Protein AF-A0A6A4KZV4-F1 (afdb_monomer_lite)

Foldseek 3Di:
DDPVLVVQLVVCVVVVHHSCPSVVVDPPDDPDPDDPVVCVVDPPVVVVVVVVVVVVCVVVPPPPFDPDKDFDDPVPDDPVRHGFFAIDTPVRLVVQDVVVDPPPDDSRVVGTD

Sequence (113 aa):
MSLGNTLFELLAEGLGLNPNHLKEIGCTEEGLGLNPNHLKEMGALKVLLYWAIATQNAHSQRRMASSRVYGPIKELLSEENPPKYRETTTAEYTSYLMAKGLDGTPALLNFRL

Secondary structure (DSSP, 8-state):
--HHHHHHHHHHHHTTS-TTHHHHT---S------TTGGGTS-HHHHHHHHHHHHHHHHHS-------EE---GGG--SSS---B--EEHHHHHHHHHHH-SSSS-GGGGGB-

pLDDT: mean 70.71, std 18.17, range [39.38, 96.94]

Radius of gyration: 20.56 Å; chains: 1; bounding box: 54×30×44 Å

Structure (mmCIF, N/CA/C/O backbone):
data_AF-A0A6A4KZV4-F1
#
_entry.id   AF-A0A6A4KZV4-F1
#
loop_
_atom_site.group_PDB
_atom_site.id
_atom_site.type_symbol
_atom_site.label_atom_id
_atom_site.label_alt_id
_atom_site.label_comp_id
_atom_site.label_asym_id
_atom_site.label_entity_id
_atom_site.label_seq_id
_atom_site.pdbx_PDB_ins_code
_atom_site.Cartn_x
_atom_site.Cartn_y
_atom_site.Cartn_z
_atom_site.occupancy
_atom_site.B_iso_or_equiv
_atom_site.auth_seq_id
_atom_site.auth_comp_id
_atom_site.auth_asym_id
_atom_site.auth_atom_id
_atom_site.pdbx_PDB_model_num
ATOM 1 N N . MET A 1 1 ? 17.402 -15.778 -18.948 1.00 47.78 1 MET A N 1
ATOM 2 C CA . MET A 1 1 ? 17.866 -14.373 -18.987 1.00 47.78 1 MET A CA 1
ATOM 3 C C . MET A 1 1 ? 16.914 -13.559 -18.126 1.00 47.78 1 MET A C 1
ATOM 5 O O . MET A 1 1 ? 15.713 -13.724 -18.297 1.00 47.78 1 MET A O 1
ATOM 9 N N . SER A 1 2 ? 17.403 -12.798 -17.140 1.00 59.25 2 SER A N 1
ATOM 10 C CA . SER A 1 2 ? 16.524 -11.957 -16.315 1.00 59.25 2 SER A CA 1
ATOM 11 C C . SER A 1 2 ? 16.173 -10.685 -17.088 1.00 59.25 2 SER A C 1
ATOM 13 O O . SER A 1 2 ? 17.027 -10.126 -17.774 1.00 59.25 2 SER A O 1
ATOM 15 N N . LEU A 1 3 ? 14.929 -10.218 -16.966 1.00 57.06 3 LEU A N 1
ATOM 16 C CA . LEU A 1 3 ? 14.470 -8.979 -17.603 1.00 57.06 3 LEU A CA 1
ATOM 17 C C . LEU A 1 3 ? 15.362 -7.778 -17.234 1.00 57.06 3 LEU A C 1
ATOM 19 O O . LEU A 1 3 ? 15.623 -6.917 -18.067 1.00 57.06 3 LEU A O 1
ATOM 23 N N . GLY A 1 4 ? 15.884 -7.761 -16.001 1.00 60.09 4 GLY A N 1
ATOM 24 C CA . GLY A 1 4 ? 16.808 -6.730 -15.531 1.00 60.09 4 GLY A CA 1
ATOM 25 C C . GLY A 1 4 ? 18.108 -6.676 -16.335 1.00 60.09 4 GLY A C 1
ATOM 26 O O . GLY A 1 4 ? 18.559 -5.588 -16.674 1.00 60.09 4 GLY A O 1
ATOM 27 N N . ASN A 1 5 ? 18.672 -7.825 -16.719 1.00 59.06 5 ASN A N 1
ATOM 28 C CA . ASN A 1 5 ? 19.913 -7.859 -17.498 1.00 59.06 5 ASN A CA 1
ATOM 29 C C . ASN A 1 5 ? 19.723 -7.260 -18.894 1.00 59.06 5 ASN A C 1
ATOM 31 O O . ASN A 1 5 ? 20.588 -6.520 -19.350 1.00 59.06 5 ASN A O 1
ATOM 35 N N . THR A 1 6 ? 18.588 -7.539 -19.534 1.00 69.12 6 THR A N 1
ATOM 36 C CA . THR A 1 6 ? 18.249 -6.985 -20.852 1.00 69.12 6 THR A CA 1
ATOM 37 C C . THR A 1 6 ? 17.951 -5.488 -20.775 1.00 69.12 6 THR A C 1
ATOM 39 O O . THR A 1 6 ? 18.318 -4.735 -21.670 1.00 69.12 6 THR A O 1
ATOM 42 N N . LEU A 1 7 ? 17.342 -5.020 -19.682 1.00 68.44 7 LEU A N 1
ATOM 43 C CA . LEU A 1 7 ? 17.097 -3.593 -19.478 1.00 68.44 7 LEU A CA 1
ATOM 44 C C . LEU A 1 7 ? 18.405 -2.806 -19.289 1.00 68.44 7 LEU A C 1
ATOM 46 O O . LEU A 1 7 ? 18.548 -1.718 -19.840 1.00 68.44 7 LEU A O 1
ATOM 50 N N . PHE A 1 8 ? 19.372 -3.364 -18.553 1.00 70.38 8 PHE A N 1
ATOM 51 C CA . PHE A 1 8 ? 20.698 -2.758 -18.405 1.00 70.38 8 PHE A CA 1
ATOM 52 C C . PHE A 1 8 ? 21.474 -2.713 -19.723 1.00 70.38 8 PHE A C 1
ATOM 54 O O . PHE A 1 8 ? 22.108 -1.701 -20.007 1.00 70.38 8 PHE A O 1
ATOM 61 N N . GLU A 1 9 ? 21.394 -3.765 -20.541 1.00 73.19 9 GLU A N 1
ATOM 62 C CA . GLU A 1 9 ? 21.989 -3.775 -21.885 1.00 73.19 9 GLU A CA 1
ATOM 63 C C . GLU A 1 9 ? 21.398 -2.664 -22.763 1.00 73.19 9 GLU A C 1
ATOM 65 O O . GLU A 1 9 ? 22.148 -1.865 -23.318 1.00 73.19 9 GLU A O 1
ATOM 70 N N . LEU A 1 10 ? 20.064 -2.559 -22.818 1.00 74.94 10 LEU A N 1
ATOM 71 C CA . LEU A 1 10 ? 19.363 -1.548 -23.619 1.00 74.94 10 LEU A CA 1
ATOM 72 C C . LEU A 1 10 ? 19.679 -0.115 -23.171 1.00 74.94 10 LEU A C 1
ATOM 74 O O . LEU A 1 10 ? 19.839 0.778 -24.001 1.00 74.94 10 LEU A O 1
ATOM 78 N N . LEU A 1 11 ? 19.785 0.121 -21.860 1.00 73.12 11 LEU A N 1
ATOM 79 C CA . LEU A 1 11 ? 20.157 1.430 -21.316 1.00 73.12 11 LEU A CA 1
ATOM 80 C C . LEU A 1 11 ? 21.608 1.795 -21.633 1.00 73.12 11 LEU A C 1
ATOM 82 O O . LEU A 1 11 ? 21.883 2.941 -21.981 1.00 73.12 11 LEU A O 1
ATOM 86 N N . ALA A 1 12 ? 22.532 0.840 -21.522 1.00 77.06 12 ALA A N 1
ATOM 87 C CA . ALA A 1 12 ? 23.925 1.059 -21.890 1.00 77.06 12 ALA A CA 1
ATOM 88 C C . ALA A 1 12 ? 24.048 1.397 -23.382 1.00 77.06 12 ALA A C 1
ATOM 90 O O . ALA A 1 12 ? 24.717 2.366 -23.738 1.00 77.06 12 ALA A O 1
ATOM 91 N N . GLU A 1 13 ? 23.338 0.659 -24.232 1.00 81.81 13 GLU A N 1
ATOM 92 C CA . GLU A 1 13 ? 23.318 0.873 -25.677 1.00 81.81 13 GLU A CA 1
ATOM 93 C C . GLU A 1 13 ? 22.723 2.241 -26.052 1.00 81.81 13 GLU A C 1
ATOM 95 O O . GLU A 1 13 ? 23.327 2.982 -26.826 1.00 81.81 13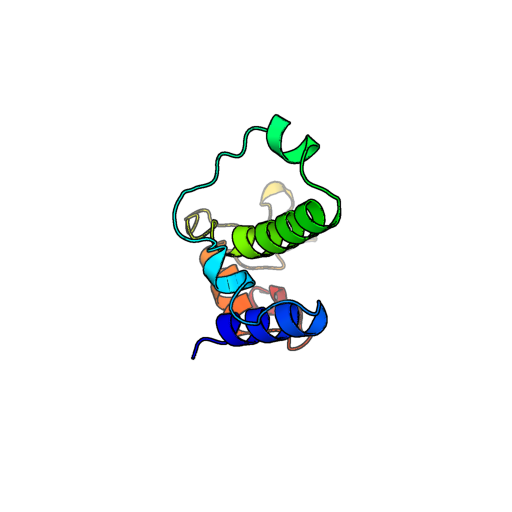 GLU A O 1
ATOM 100 N N . GLY A 1 14 ? 21.609 2.645 -25.430 1.00 70.44 14 GLY A N 1
ATOM 101 C CA . GLY A 1 14 ? 21.007 3.970 -25.634 1.00 70.44 14 GLY A CA 1
ATOM 102 C C . GLY A 1 14 ? 21.892 5.144 -25.191 1.00 70.44 14 GLY A C 1
ATOM 103 O O . GLY A 1 14 ? 21.710 6.267 -25.658 1.00 70.44 14 GLY A O 1
ATOM 104 N N . LEU A 1 15 ? 22.870 4.888 -24.318 1.00 71.62 15 LEU A N 1
ATOM 105 C CA . LEU A 1 15 ? 23.875 5.857 -23.872 1.00 71.62 15 LEU A CA 1
ATOM 106 C C . LEU A 1 15 ? 25.193 5.768 -24.665 1.00 71.62 15 LEU A C 1
ATOM 108 O O . LEU A 1 15 ? 26.127 6.512 -24.365 1.00 71.62 15 LEU A O 1
ATOM 112 N N . GLY A 1 16 ? 25.291 4.875 -25.658 1.00 73.00 16 GLY A N 1
ATOM 113 C CA . GLY A 1 16 ? 26.508 4.645 -26.444 1.00 73.00 16 GLY A CA 1
ATOM 114 C C . GLY A 1 16 ? 27.629 3.935 -25.674 1.00 73.00 16 GLY A C 1
ATOM 115 O O . GLY A 1 16 ? 28.797 4.034 -26.047 1.00 73.00 16 GLY A O 1
ATOM 116 N N . LEU A 1 17 ? 27.294 3.250 -24.579 1.00 75.00 17 LEU A N 1
ATOM 117 C CA . LEU A 1 17 ? 28.219 2.490 -23.741 1.00 75.00 17 LEU A CA 1
ATOM 118 C C . LEU A 1 17 ? 28.217 1.00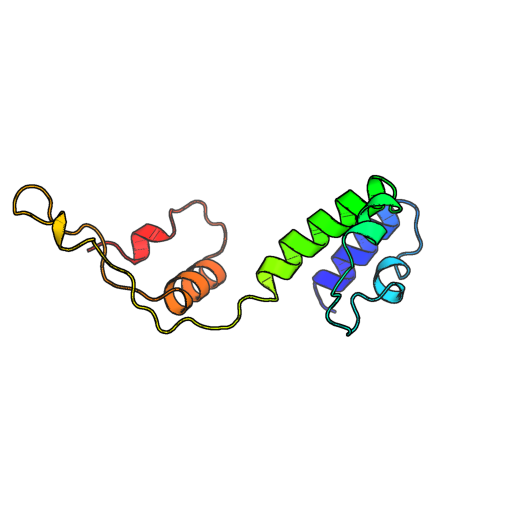8 -24.139 1.00 75.00 17 LEU A C 1
ATOM 120 O O . LEU A 1 17 ? 27.307 0.517 -24.804 1.00 75.00 17 LEU A O 1
ATOM 124 N N . ASN A 1 18 ? 29.231 0.263 -23.693 1.00 77.44 18 ASN A N 1
ATOM 125 C CA . ASN A 1 18 ? 29.250 -1.188 -23.878 1.00 77.44 18 ASN A CA 1
ATOM 126 C C . ASN A 1 18 ? 28.066 -1.840 -23.110 1.00 77.44 18 ASN A C 1
ATOM 128 O O . ASN A 1 18 ? 27.902 -1.541 -21.926 1.00 77.44 18 ASN A O 1
ATOM 132 N N . PRO A 1 19 ? 27.275 -2.751 -23.718 1.00 71.69 19 PRO A N 1
ATOM 133 C CA . PRO A 1 19 ? 26.100 -3.378 -23.090 1.00 71.69 19 PRO A CA 1
ATOM 134 C C . PRO A 1 19 ? 26.364 -4.113 -21.768 1.00 71.69 19 PRO A C 1
ATOM 136 O O . PRO A 1 19 ? 25.472 -4.248 -20.930 1.00 71.69 19 PRO A O 1
ATOM 139 N N . ASN A 1 20 ? 27.598 -4.575 -21.556 1.00 69.31 20 ASN A N 1
ATOM 140 C CA . ASN A 1 20 ? 28.011 -5.221 -20.313 1.00 69.31 20 ASN A CA 1
ATOM 141 C C . ASN A 1 20 ? 28.621 -4.243 -19.305 1.00 69.31 20 ASN A C 1
ATOM 143 O O . ASN A 1 20 ? 28.752 -4.604 -18.142 1.00 69.31 20 ASN A O 1
ATOM 147 N N . HIS A 1 21 ? 28.907 -2.997 -19.692 1.00 66.50 21 HIS A N 1
ATOM 148 C CA . HIS A 1 21 ? 29.517 -1.995 -18.816 1.00 66.50 21 HIS A CA 1
ATOM 149 C C . HIS A 1 21 ? 28.700 -1.780 -17.540 1.00 66.50 21 HIS A C 1
ATOM 151 O O . HIS A 1 21 ? 29.237 -1.808 -16.440 1.00 66.50 21 HIS A O 1
ATOM 157 N N . LEU A 1 22 ? 27.376 -1.650 -17.667 1.00 64.38 22 LEU A N 1
ATOM 158 C CA . LEU A 1 22 ? 26.485 -1.466 -16.517 1.00 64.38 22 LEU A CA 1
ATOM 159 C C . LEU A 1 22 ? 26.349 -2.725 -15.644 1.00 64.38 22 LEU A C 1
ATOM 161 O O . LEU A 1 22 ? 26.021 -2.611 -14.466 1.00 64.38 22 LEU A O 1
ATOM 165 N N . LYS A 1 23 ? 26.630 -3.913 -16.191 1.00 63.75 23 LYS A N 1
ATOM 166 C CA . LYS A 1 23 ? 26.659 -5.172 -15.432 1.00 63.75 23 LYS A CA 1
ATOM 167 C C . LYS A 1 23 ? 27.986 -5.372 -14.705 1.00 63.75 23 LYS A C 1
ATOM 169 O O . LYS A 1 23 ? 27.986 -5.855 -13.581 1.00 63.75 23 LYS A O 1
ATOM 174 N N . GLU A 1 24 ? 29.091 -4.993 -15.343 1.00 61.22 24 GLU A N 1
ATOM 175 C CA . GLU A 1 24 ? 30.457 -5.084 -14.815 1.00 61.22 24 GLU A CA 1
ATOM 176 C C . GLU A 1 24 ? 30.724 -4.068 -13.709 1.00 61.22 24 GLU A C 1
ATOM 178 O O . GLU A 1 24 ? 31.438 -4.378 -12.761 1.00 61.22 24 GLU A O 1
ATOM 183 N N . ILE A 1 25 ? 30.103 -2.883 -13.775 1.00 60.28 25 ILE A N 1
ATOM 184 C CA . ILE A 1 25 ? 30.124 -1.928 -12.654 1.00 60.28 25 ILE A CA 1
ATOM 185 C C . ILE A 1 25 ? 29.403 -2.501 -11.433 1.00 60.28 25 ILE A C 1
ATOM 187 O O . ILE A 1 25 ? 29.571 -1.951 -10.353 1.00 60.28 25 ILE A O 1
ATOM 191 N N . GLY A 1 26 ? 28.640 -3.590 -11.601 1.00 51.53 26 GLY A N 1
ATOM 192 C CA . GLY A 1 26 ? 28.202 -4.456 -10.525 1.00 51.53 26 GLY A CA 1
ATOM 193 C C . GLY A 1 26 ? 27.696 -3.677 -9.321 1.00 51.53 26 GLY A C 1
ATOM 194 O O . GLY A 1 26 ? 28.439 -3.399 -8.382 1.00 51.53 26 GLY A O 1
ATOM 195 N N . CYS A 1 27 ? 26.382 -3.474 -9.242 1.00 50.50 27 CYS A N 1
ATOM 196 C CA . CYS A 1 27 ? 25.701 -3.455 -7.943 1.00 50.50 27 CYS A CA 1
ATOM 197 C C . CYS A 1 27 ? 25.838 -4.824 -7.230 1.00 50.50 27 CYS A C 1
ATOM 199 O O . CYS A 1 27 ? 24.865 -5.375 -6.723 1.00 50.50 27 CYS A O 1
ATOM 201 N N . THR A 1 28 ? 27.035 -5.402 -7.244 1.00 41.19 28 THR A N 1
ATOM 202 C CA . THR A 1 28 ? 27.447 -6.618 -6.584 1.00 41.19 28 THR A CA 1
ATOM 203 C C . THR A 1 28 ? 28.020 -6.211 -5.241 1.00 41.19 28 THR A C 1
ATOM 205 O O . THR A 1 28 ? 29.140 -5.727 -5.134 1.00 41.19 28 THR A O 1
ATOM 208 N N . GLU A 1 29 ? 27.176 -6.411 -4.237 1.00 47.91 29 GLU A N 1
ATOM 209 C CA . GLU A 1 29 ? 27.597 -7.035 -2.987 1.00 47.91 29 GLU A CA 1
ATOM 210 C C . GLU A 1 29 ? 28.646 -6.279 -2.171 1.00 47.91 29 GLU A C 1
ATOM 212 O O . GLU A 1 29 ? 29.614 -6.848 -1.691 1.00 47.91 29 GLU A O 1
ATOM 217 N N . GLU A 1 30 ? 28.374 -5.014 -1.883 1.00 39.38 30 GLU A N 1
ATOM 218 C CA . GLU A 1 30 ? 28.634 -4.506 -0.539 1.00 39.38 30 GLU A CA 1
ATOM 219 C C . GLU A 1 30 ? 27.614 -3.415 -0.231 1.00 39.38 30 GLU A C 1
ATOM 221 O O . GLU A 1 30 ? 27.332 -2.550 -1.058 1.00 39.38 30 GLU A O 1
ATOM 226 N N . GLY A 1 31 ? 26.966 -3.507 0.930 1.00 51.16 31 GLY A N 1
ATOM 227 C CA . GLY A 1 31 ? 25.903 -2.595 1.336 1.00 51.16 31 GLY A CA 1
ATOM 228 C C . GLY A 1 31 ? 26.426 -1.172 1.471 1.00 51.16 31 GLY A C 1
ATOM 229 O O . GLY A 1 31 ? 26.918 -0.808 2.533 1.00 51.16 31 GLY A O 1
ATOM 230 N N . LEU A 1 32 ? 26.329 -0.379 0.402 1.00 40.69 32 LEU A N 1
ATOM 231 C CA . LEU A 1 32 ? 27.026 0.898 0.313 1.00 40.69 32 LEU A CA 1
ATOM 232 C C . LEU A 1 32 ? 26.498 1.920 1.332 1.00 40.69 32 LEU A C 1
ATOM 234 O O . LEU A 1 32 ? 25.631 2.747 1.043 1.00 40.69 32 LEU A O 1
ATOM 238 N N . GLY A 1 33 ? 27.114 1.905 2.514 1.00 41.25 33 GLY A N 1
ATOM 239 C CA . GLY A 1 33 ? 27.311 3.058 3.375 1.00 41.25 33 GLY A CA 1
ATOM 240 C C . GLY A 1 33 ? 28.168 4.085 2.644 1.00 41.25 33 GLY A C 1
ATOM 241 O O . GLY A 1 33 ? 29.348 4.255 2.943 1.00 41.25 33 GLY A O 1
ATOM 242 N N . LEU A 1 34 ? 27.581 4.762 1.656 1.00 44.59 34 LEU A N 1
ATOM 243 C CA . LEU A 1 34 ? 28.230 5.904 1.033 1.00 44.59 34 LEU A CA 1
ATOM 244 C C . LEU A 1 34 ? 28.241 7.051 2.034 1.00 44.59 34 LEU A C 1
ATOM 246 O O . LEU A 1 34 ? 27.202 7.550 2.469 1.00 44.59 34 LEU A O 1
ATOM 250 N N . ASN A 1 35 ? 29.449 7.481 2.379 1.00 42.94 35 ASN A N 1
ATOM 251 C CA . ASN A 1 35 ? 29.665 8.712 3.109 1.00 42.94 35 ASN A CA 1
ATOM 252 C C . ASN A 1 35 ? 29.116 9.890 2.266 1.00 42.94 35 ASN A C 1
ATOM 254 O O . ASN A 1 35 ? 29.450 9.984 1.080 1.00 42.94 35 ASN A O 1
ATOM 258 N N . PRO A 1 36 ? 28.312 10.805 2.844 1.00 48.41 36 PRO A N 1
ATOM 259 C CA . PRO A 1 36 ? 27.715 11.935 2.127 1.00 48.41 36 PRO A CA 1
ATOM 260 C C . PRO A 1 36 ? 28.717 12.833 1.384 1.00 48.41 36 PRO A C 1
ATOM 262 O O . PRO A 1 36 ? 28.329 13.570 0.479 1.00 48.41 36 PRO A O 1
ATOM 265 N N . ASN A 1 37 ? 30.004 12.770 1.728 1.00 45.91 37 ASN A N 1
ATOM 266 C CA . ASN A 1 37 ? 31.052 13.496 1.018 1.00 45.91 37 ASN A CA 1
ATOM 267 C C . ASN A 1 37 ? 31.344 12.928 -0.385 1.00 45.91 37 ASN A C 1
ATOM 269 O O . ASN A 1 37 ? 31.691 13.698 -1.272 1.00 45.91 37 ASN A O 1
ATOM 273 N N . HIS A 1 38 ? 31.105 11.636 -0.637 1.00 49.25 38 HIS A N 1
ATOM 274 C CA . HIS A 1 38 ? 31.332 11.013 -1.952 1.00 49.25 38 HIS A CA 1
ATOM 275 C C . HIS A 1 38 ? 30.250 11.384 -2.978 1.00 49.25 38 HIS A C 1
ATOM 277 O O . HIS A 1 38 ? 30.517 11.435 -4.175 1.00 49.25 38 HIS A O 1
ATOM 283 N N . LEU A 1 39 ? 29.035 11.711 -2.521 1.00 49.78 39 LEU A N 1
ATOM 284 C CA . LEU A 1 39 ? 27.946 12.190 -3.383 1.00 49.78 39 LEU A CA 1
ATOM 285 C C . LEU A 1 39 ? 28.248 13.559 -4.006 1.00 49.78 39 LEU A C 1
ATOM 287 O O . LEU A 1 39 ? 27.721 13.873 -5.069 1.00 49.78 39 LEU A O 1
ATOM 291 N N . LYS A 1 40 ? 29.104 14.366 -3.365 1.00 50.06 40 LYS A N 1
ATOM 292 C CA . LYS A 1 40 ? 29.483 15.700 -3.854 1.00 50.06 40 LYS A CA 1
ATOM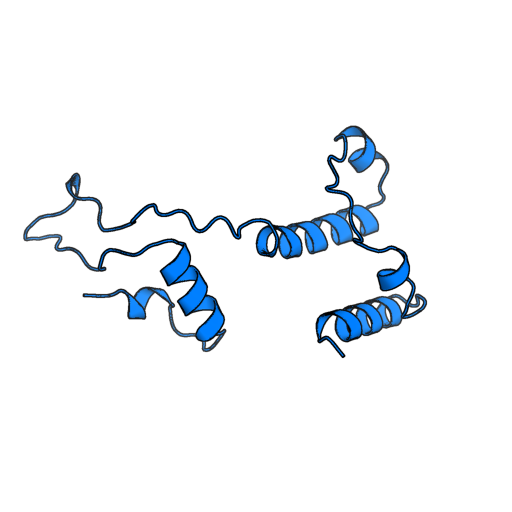 293 C C . LYS A 1 40 ? 30.478 15.653 -5.017 1.00 50.06 40 LYS A C 1
ATOM 295 O O . LYS A 1 40 ? 30.557 16.613 -5.772 1.00 50.06 40 LYS A O 1
ATOM 300 N N . GLU A 1 41 ? 31.205 14.548 -5.175 1.00 50.09 41 GLU A N 1
ATOM 301 C CA . GLU A 1 41 ? 32.208 14.356 -6.234 1.00 50.09 41 GLU A CA 1
ATOM 302 C C . GLU A 1 41 ? 31.652 13.602 -7.457 1.00 50.09 41 GLU A C 1
ATOM 304 O O . GLU A 1 41 ? 32.297 13.503 -8.502 1.00 50.09 41 GLU A O 1
ATOM 309 N N . MET A 1 42 ? 30.429 13.074 -7.360 1.00 54.31 42 MET A N 1
ATOM 310 C CA . MET A 1 42 ? 29.758 12.375 -8.451 1.00 54.31 42 MET A CA 1
ATOM 311 C C . MET A 1 42 ? 29.048 13.378 -9.371 1.00 54.31 42 MET A C 1
ATOM 313 O O . MET A 1 42 ? 28.162 14.112 -8.947 1.00 54.31 42 MET A O 1
ATOM 317 N N . GLY A 1 43 ? 29.408 13.397 -10.658 1.00 60.94 43 GLY A N 1
ATOM 318 C CA . GLY A 1 43 ? 28.724 14.223 -11.660 1.00 60.94 43 GLY A CA 1
ATOM 319 C C . GLY A 1 43 ? 27.226 13.901 -11.785 1.00 60.94 43 GLY A C 1
ATOM 320 O O . GLY A 1 43 ? 26.783 12.805 -11.436 1.00 60.94 43 GLY A O 1
ATOM 321 N N . ALA A 1 44 ? 26.444 14.838 -12.333 1.00 58.56 44 ALA A N 1
ATOM 322 C CA . ALA A 1 44 ? 24.974 14.782 -12.375 1.00 58.56 44 ALA A CA 1
ATOM 323 C C . ALA A 1 44 ? 24.401 13.456 -12.914 1.00 58.56 44 ALA A C 1
ATOM 325 O O . ALA A 1 44 ? 23.401 12.957 -12.408 1.00 58.56 44 ALA A O 1
ATOM 326 N N . LEU A 1 45 ? 25.074 12.839 -13.885 1.00 54.09 45 LEU A N 1
ATOM 327 C CA . LEU A 1 45 ? 24.679 11.559 -14.480 1.00 54.09 45 LEU A CA 1
ATOM 328 C C . LEU A 1 45 ? 24.810 10.378 -13.500 1.00 54.09 45 LEU A C 1
ATOM 330 O O . LEU A 1 45 ? 23.955 9.497 -13.474 1.00 54.09 45 LEU A O 1
ATOM 334 N N . LYS A 1 46 ? 25.830 10.391 -12.634 1.00 56.34 46 LYS A N 1
ATOM 335 C CA . LYS A 1 46 ? 26.008 9.401 -11.561 1.00 56.34 46 LYS A CA 1
ATOM 336 C C . LYS A 1 46 ? 25.031 9.628 -10.409 1.00 56.34 46 LYS A C 1
ATOM 338 O O . LYS A 1 46 ? 24.571 8.656 -9.824 1.00 56.34 46 LYS A O 1
ATOM 343 N N . VAL A 1 47 ? 24.680 10.882 -10.117 1.00 60.31 47 VAL A N 1
ATOM 344 C CA . VAL A 1 47 ? 23.645 11.223 -9.125 1.00 60.31 47 VAL A CA 1
ATOM 345 C C . VAL A 1 47 ? 22.267 10.768 -9.603 1.00 60.31 47 VAL A C 1
ATOM 347 O O . VAL A 1 47 ? 21.524 10.178 -8.826 1.00 60.31 47 VAL A O 1
ATOM 350 N N . LEU A 1 48 ? 21.947 10.973 -10.885 1.00 64.69 48 LEU A N 1
ATOM 351 C CA . LEU A 1 48 ? 20.706 10.494 -11.498 1.00 64.69 48 LEU A CA 1
ATOM 352 C C . LEU A 1 48 ? 20.641 8.965 -11.533 1.00 64.69 48 LEU A C 1
ATOM 354 O O . LEU A 1 48 ? 19.613 8.397 -11.176 1.00 64.69 48 LEU A O 1
ATOM 358 N N . LEU A 1 49 ? 21.743 8.297 -11.882 1.00 61.91 49 LEU A N 1
ATOM 359 C CA . LEU A 1 49 ? 21.826 6.839 -11.846 1.00 61.91 49 LEU A CA 1
ATOM 360 C C . LEU A 1 49 ? 21.727 6.303 -10.409 1.00 61.91 49 LEU A C 1
ATOM 362 O O . LEU A 1 49 ? 21.008 5.341 -10.174 1.00 61.91 49 LEU A O 1
ATOM 366 N N . TYR A 1 50 ? 22.362 6.954 -9.431 1.00 59.88 50 TYR A N 1
ATOM 367 C CA . TYR A 1 50 ? 22.216 6.620 -8.013 1.00 59.88 50 TYR A CA 1
ATOM 368 C C . TYR A 1 50 ? 20.780 6.825 -7.520 1.00 59.88 50 TYR A C 1
ATOM 370 O O . TYR A 1 50 ? 20.279 5.974 -6.801 1.00 59.88 50 TYR A O 1
ATOM 378 N N . TRP A 1 51 ? 20.082 7.894 -7.920 1.00 62.53 51 TRP A N 1
ATOM 379 C CA . TRP A 1 51 ? 18.670 8.098 -7.5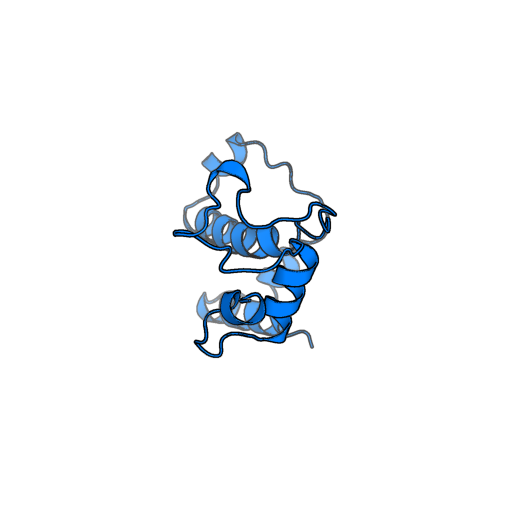67 1.00 62.53 51 TRP A CA 1
ATOM 380 C C . TRP A 1 51 ? 17.756 7.064 -8.231 1.00 62.53 51 TRP A C 1
ATOM 382 O O . TRP A 1 51 ? 16.857 6.544 -7.572 1.00 62.53 51 TRP A O 1
ATOM 392 N N . ALA A 1 52 ? 18.007 6.715 -9.496 1.00 61.84 52 ALA A N 1
ATOM 393 C CA . ALA A 1 52 ? 17.294 5.656 -10.210 1.00 61.84 52 ALA A CA 1
ATOM 394 C C . ALA A 1 52 ? 17.532 4.280 -9.562 1.00 61.84 52 ALA A C 1
ATOM 396 O O . ALA A 1 52 ? 16.594 3.527 -9.322 1.00 61.84 52 ALA A O 1
ATOM 397 N N . ILE A 1 53 ? 18.774 3.982 -9.172 1.00 56.59 53 ILE A N 1
ATOM 398 C CA . ILE A 1 53 ? 19.125 2.746 -8.466 1.00 56.59 53 ILE A CA 1
ATOM 399 C C . ILE A 1 53 ? 18.591 2.762 -7.035 1.00 56.59 53 ILE A C 1
ATOM 401 O O . ILE A 1 53 ? 18.098 1.741 -6.594 1.00 56.59 53 ILE A O 1
ATOM 405 N N . ALA A 1 54 ? 18.628 3.874 -6.298 1.00 52.94 54 ALA A N 1
ATOM 406 C CA . ALA A 1 54 ? 18.091 3.981 -4.939 1.00 52.94 54 ALA A CA 1
ATOM 407 C C . ALA A 1 54 ? 16.558 3.897 -4.919 1.00 52.94 54 ALA A C 1
ATOM 409 O O . ALA A 1 54 ? 15.994 3.327 -3.988 1.00 52.94 54 ALA A O 1
ATOM 410 N N . THR A 1 55 ? 15.878 4.383 -5.960 1.00 53.19 55 THR A N 1
ATOM 411 C CA . THR A 1 55 ? 14.437 4.149 -6.146 1.00 53.19 55 THR A CA 1
ATOM 412 C C . THR A 1 55 ? 14.147 2.692 -6.510 1.00 53.19 55 THR A C 1
ATOM 414 O O . THR A 1 55 ? 13.185 2.128 -5.990 1.00 53.19 55 THR A O 1
ATOM 417 N N . GLN A 1 56 ? 15.018 2.030 -7.281 1.00 50.25 56 GLN A N 1
ATOM 418 C CA . GLN A 1 56 ? 14.947 0.581 -7.511 1.00 50.25 56 GLN A CA 1
ATOM 419 C C . GLN A 1 56 ? 15.321 -0.245 -6.255 1.00 50.25 56 GLN A C 1
ATOM 421 O O . GLN A 1 56 ? 14.706 -1.271 -5.993 1.00 50.25 56 GLN A O 1
ATOM 426 N N . ASN A 1 57 ? 16.275 0.201 -5.430 1.00 46.56 57 ASN A N 1
ATOM 427 C CA . ASN A 1 57 ? 16.781 -0.495 -4.238 1.00 46.56 57 ASN A CA 1
ATOM 428 C C . ASN A 1 57 ? 15.944 -0.244 -2.985 1.00 46.56 57 ASN A C 1
ATOM 430 O O . ASN A 1 57 ? 15.933 -1.093 -2.097 1.00 46.56 57 ASN A O 1
ATOM 434 N N . ALA A 1 58 ? 15.168 0.839 -2.923 1.00 43.97 58 ALA A N 1
ATOM 435 C CA . ALA A 1 58 ? 14.071 0.959 -1.965 1.00 43.97 58 ALA A CA 1
ATOM 436 C C . ALA A 1 58 ? 13.031 -0.166 -2.156 1.00 43.97 58 ALA A C 1
ATOM 438 O O . ALA A 1 58 ? 12.336 -0.529 -1.207 1.00 43.97 58 ALA A O 1
ATOM 439 N N . HIS A 1 59 ? 12.974 -0.763 -3.354 1.00 43.28 59 HIS A N 1
ATOM 440 C CA . HIS A 1 59 ? 12.197 -1.967 -3.643 1.00 43.28 59 HIS A CA 1
ATOM 441 C C . HIS A 1 59 ? 12.901 -3.254 -3.155 1.00 43.28 59 HIS A C 1
ATOM 443 O O . HIS A 1 59 ? 12.240 -4.196 -2.721 1.00 43.28 59 HIS A O 1
ATOM 449 N N . SER A 1 60 ? 14.238 -3.283 -3.156 1.00 42.56 60 SER A N 1
ATOM 450 C CA . SER A 1 60 ? 15.070 -4.425 -2.728 1.00 42.56 60 SER A CA 1
ATOM 451 C C . SER A 1 60 ? 15.283 -4.514 -1.205 1.00 42.56 60 SER A C 1
ATOM 453 O O . SER A 1 60 ? 15.366 -5.608 -0.654 1.00 42.56 60 SER A O 1
ATOM 455 N N . GLN A 1 61 ? 15.362 -3.378 -0.500 1.00 49.88 61 GLN A N 1
ATOM 456 C CA . GLN A 1 61 ? 15.751 -3.278 0.922 1.00 49.88 61 GLN A CA 1
ATOM 457 C C . GLN A 1 61 ? 14.568 -3.215 1.908 1.00 49.88 61 GLN A C 1
ATOM 459 O O . GLN A 1 61 ? 14.737 -2.857 3.072 1.00 49.88 61 GLN A O 1
ATOM 464 N N . ARG A 1 62 ? 13.352 -3.602 1.498 1.00 46.81 62 ARG A N 1
ATOM 465 C CA . ARG A 1 62 ? 12.191 -3.649 2.407 1.00 46.81 62 ARG A CA 1
ATOM 466 C C . ARG A 1 62 ? 11.463 -4.992 2.400 1.00 46.81 62 ARG A C 1
ATOM 468 O O . ARG A 1 62 ? 10.243 -5.046 2.373 1.00 46.81 62 ARG A O 1
ATOM 475 N N . ARG A 1 63 ? 12.208 -6.098 2.483 1.00 47.94 63 ARG A N 1
ATOM 476 C CA . ARG A 1 63 ? 11.645 -7.429 2.793 1.00 47.94 63 ARG A CA 1
ATOM 477 C C . ARG A 1 63 ? 11.640 -7.775 4.285 1.00 47.94 63 ARG A C 1
ATOM 479 O O . ARG A 1 63 ? 11.516 -8.943 4.634 1.00 47.94 63 ARG A O 1
ATOM 486 N N . MET A 1 64 ? 11.690 -6.790 5.181 1.00 49.12 64 MET A N 1
ATOM 487 C CA . MET A 1 64 ? 11.129 -7.016 6.513 1.00 49.12 64 MET A CA 1
ATOM 488 C C . MET A 1 64 ? 9.618 -6.854 6.398 1.00 49.12 64 MET A C 1
ATOM 490 O O . MET A 1 64 ? 9.101 -5.736 6.416 1.00 49.12 64 MET A O 1
ATOM 494 N N . ALA A 1 65 ? 8.920 -7.977 6.220 1.00 55.00 65 ALA A N 1
ATOM 495 C CA . ALA A 1 65 ? 7.489 -8.058 6.456 1.00 55.00 65 ALA A CA 1
ATOM 496 C C . ALA A 1 65 ? 7.239 -7.587 7.894 1.00 55.00 65 ALA A C 1
ATOM 498 O O . ALA A 1 65 ? 7.420 -8.337 8.849 1.00 55.00 65 ALA A O 1
ATOM 499 N N . SER A 1 66 ? 6.907 -6.308 8.056 1.00 61.69 66 SER A N 1
ATOM 500 C CA . SER A 1 66 ? 6.415 -5.803 9.327 1.00 61.69 66 SER A CA 1
ATOM 501 C C . SER A 1 66 ? 5.157 -6.601 9.657 1.00 61.69 66 SER A C 1
ATOM 503 O O . SER A 1 66 ? 4.203 -6.593 8.882 1.00 61.69 66 SER A O 1
ATOM 505 N N . SER A 1 67 ? 5.151 -7.282 10.802 1.00 74.62 67 SER A N 1
ATOM 506 C CA . SER A 1 67 ? 3.962 -7.952 11.342 1.00 74.62 67 SER A CA 1
ATOM 507 C C . SER A 1 67 ? 2.907 -6.957 11.838 1.00 74.62 67 SER A C 1
ATOM 509 O O . SER A 1 67 ? 1.856 -7.360 12.332 1.00 74.62 67 SER A O 1
ATOM 511 N N . ARG A 1 68 ? 3.173 -5.648 11.724 1.00 85.00 68 ARG A N 1
ATOM 512 C CA . ARG A 1 68 ? 2.237 -4.602 12.118 1.00 85.00 68 ARG A CA 1
ATOM 513 C C . ARG A 1 68 ? 0.979 -4.672 11.259 1.00 85.00 68 ARG A C 1
ATOM 515 O O . ARG A 1 68 ? 1.035 -4.552 10.034 1.00 85.00 68 ARG A O 1
ATOM 522 N N . VAL A 1 69 ? -0.145 -4.812 11.946 1.00 91.81 69 VAL A N 1
ATOM 523 C CA . VAL A 1 69 ? -1.485 -4.714 11.378 1.00 91.81 69 VAL A CA 1
ATOM 524 C C . VAL A 1 69 ? -1.880 -3.238 11.309 1.00 91.81 69 VAL A C 1
ATOM 526 O O . VAL A 1 69 ? -1.649 -2.470 12.245 1.00 91.81 69 VAL A O 1
ATOM 529 N N . TYR A 1 70 ? -2.446 -2.843 10.178 1.00 91.19 70 TYR A N 1
ATOM 530 C CA . TYR A 1 70 ? -2.978 -1.520 9.889 1.00 91.19 70 TYR A CA 1
ATOM 531 C C . TYR A 1 70 ? -4.477 -1.643 9.637 1.00 91.19 70 TYR A C 1
ATOM 533 O O . TYR A 1 70 ? -4.917 -2.575 8.973 1.00 91.19 70 TYR A O 1
ATOM 541 N N . GLY A 1 71 ? -5.255 -0.689 10.132 1.00 93.31 71 GLY A N 1
ATOM 542 C CA . GLY A 1 71 ? -6.704 -0.662 9.971 1.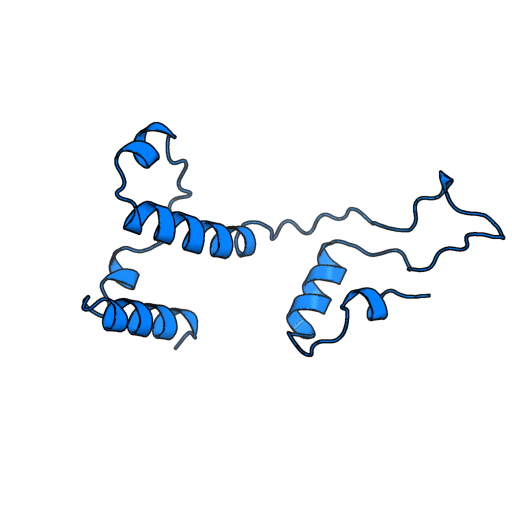00 93.31 71 GLY A CA 1
ATOM 543 C C . GLY A 1 71 ? -7.270 0.738 10.195 1.00 93.31 71 GLY A C 1
ATOM 544 O O . GLY A 1 71 ? -6.499 1.684 10.393 1.00 93.31 71 GLY A O 1
ATOM 545 N N . PRO A 1 72 ? -8.604 0.889 10.156 1.00 95.44 72 PRO A N 1
ATOM 546 C CA . PRO A 1 72 ? -9.263 2.151 10.466 1.00 95.44 72 PRO A CA 1
ATOM 547 C C . PRO A 1 72 ? -8.896 2.658 11.867 1.00 95.44 72 PRO A C 1
ATOM 549 O O . PRO A 1 72 ? -8.834 1.889 12.826 1.00 95.44 72 PRO A O 1
ATOM 552 N N . ILE A 1 73 ? -8.657 3.965 11.978 1.00 96.19 73 ILE A N 1
ATOM 553 C CA . ILE A 1 73 ? -8.319 4.630 13.243 1.00 96.19 73 ILE A CA 1
ATOM 554 C C . ILE A 1 73 ? -9.560 4.598 14.137 1.00 96.19 73 ILE A C 1
ATOM 556 O O . ILE A 1 73 ? -10.555 5.250 13.821 1.00 96.19 73 ILE A O 1
ATOM 560 N N . LYS A 1 74 ? -9.507 3.827 15.228 1.00 94.00 74 LYS A N 1
ATOM 561 C CA . LYS A 1 74 ? -10.669 3.523 16.080 1.00 94.00 74 LYS A CA 1
ATOM 562 C C . LYS A 1 74 ? -11.284 4.778 16.690 1.00 94.00 74 LYS A C 1
ATOM 564 O O . LYS A 1 74 ? -12.497 4.873 16.799 1.00 94.00 74 LYS A O 1
ATOM 569 N N . GLU A 1 75 ? -10.449 5.753 17.021 1.00 96.19 75 GLU A N 1
ATOM 570 C CA . GLU A 1 75 ? -10.823 7.031 17.624 1.00 96.19 75 GLU A CA 1
ATOM 571 C C . GLU A 1 75 ? -11.653 7.922 16.686 1.00 96.19 75 GLU A C 1
ATOM 573 O O . GLU A 1 75 ? -12.277 8.875 17.144 1.00 96.19 75 GLU A O 1
ATOM 578 N N . LEU A 1 76 ? -11.664 7.629 15.380 1.00 96.62 76 LEU A N 1
ATOM 579 C CA . LEU A 1 76 ? -12.423 8.373 14.372 1.00 96.62 76 LEU A CA 1
ATOM 580 C C . LEU A 1 76 ? -13.691 7.641 13.910 1.00 96.62 76 LEU A C 1
ATOM 582 O O . LEU A 1 76 ? -14.417 8.175 13.070 1.00 96.62 76 LEU A O 1
ATOM 586 N N . LEU A 1 77 ? -13.943 6.422 14.398 1.00 96.00 77 LEU A N 1
ATOM 587 C CA . LEU A 1 77 ? -15.101 5.627 13.994 1.00 96.00 77 LEU A CA 1
ATOM 588 C C . LEU A 1 77 ? -16.351 6.040 14.775 1.00 96.00 77 LEU A C 1
ATOM 590 O O . LEU A 1 77 ? -16.314 6.225 15.990 1.00 96.00 77 LEU A O 1
ATOM 594 N N . SER A 1 78 ? -17.471 6.140 14.067 1.00 96.94 78 SER A N 1
ATOM 595 C CA . SER A 1 78 ? -18.800 6.406 14.623 1.00 96.94 78 SER A CA 1
ATOM 596 C C . SER A 1 78 ? -19.875 5.805 13.713 1.00 96.94 78 SER A C 1
ATOM 598 O O . SER A 1 78 ? -19.565 5.346 12.615 1.00 96.94 78 SER A O 1
ATOM 600 N N . GLU A 1 79 ? -21.142 5.837 14.133 1.00 95.62 79 GLU A N 1
ATOM 601 C CA . GLU A 1 79 ? -22.275 5.431 13.281 1.00 95.62 79 GLU A CA 1
ATOM 602 C C . GLU A 1 79 ? -22.325 6.226 11.964 1.00 95.62 79 GLU A C 1
ATOM 604 O O . GLU A 1 79 ? -22.595 5.675 10.900 1.00 95.62 79 GLU A O 1
ATOM 609 N N . GLU A 1 80 ? -21.999 7.521 12.013 1.00 96.88 80 GLU A N 1
ATOM 610 C CA . GLU A 1 80 ? -21.961 8.393 10.831 1.00 96.88 80 GLU A CA 1
ATOM 611 C C . GLU A 1 80 ? -20.668 8.235 10.011 1.00 96.88 80 GLU A C 1
ATOM 613 O O . GLU A 1 80 ? -20.620 8.611 8.838 1.00 96.88 80 GLU A O 1
ATOM 618 N N . ASN A 1 81 ? -19.613 7.668 10.604 1.00 96.12 81 ASN A N 1
ATOM 619 C CA . ASN A 1 81 ? -18.326 7.421 9.958 1.00 96.12 81 ASN A CA 1
ATOM 620 C C . ASN A 1 81 ? -17.859 5.968 10.182 1.00 96.12 81 ASN A C 1
ATOM 622 O O . ASN A 1 81 ? -16.899 5.729 10.927 1.00 96.12 81 ASN A O 1
ATOM 626 N N . PRO A 1 82 ? -18.524 4.984 9.547 1.00 96.38 82 PRO A N 1
ATOM 627 C CA . PRO A 1 82 ? -18.176 3.581 9.705 1.00 96.38 82 PRO A CA 1
ATOM 628 C C . PRO A 1 82 ? -16.836 3.253 9.024 1.00 96.38 82 PRO A C 1
ATOM 630 O O . PRO A 1 82 ? -16.398 3.951 8.097 1.00 96.38 82 PRO A O 1
ATOM 633 N N . PRO A 1 83 ? -16.169 2.161 9.434 1.00 96.69 83 PRO A N 1
ATOM 634 C CA . PRO A 1 83 ? -14.945 1.712 8.787 1.00 96.69 83 PRO A CA 1
ATOM 635 C C . PRO A 1 83 ? -15.204 1.384 7.310 1.00 96.69 83 PRO A C 1
ATOM 637 O O . PRO A 1 83 ? -16.154 0.689 6.966 1.00 96.69 83 PRO A O 1
ATOM 640 N N . LYS A 1 84 ? -14.334 1.878 6.423 1.00 95.81 84 LYS A N 1
ATOM 641 C CA . LYS A 1 84 ? -14.429 1.641 4.966 1.00 95.81 84 LYS A CA 1
ATOM 642 C C . LYS A 1 84 ? -13.546 0.494 4.479 1.00 95.81 84 LYS A C 1
ATOM 644 O O . LYS A 1 84 ? -13.743 -0.001 3.373 1.00 95.81 84 LYS A O 1
ATOM 649 N N . TYR A 1 85 ? -12.557 0.108 5.277 1.00 95.31 85 TYR A N 1
ATOM 650 C CA . TYR A 1 85 ? -11.538 -0.867 4.911 1.00 95.31 85 TYR A CA 1
ATOM 651 C C . TYR A 1 85 ? -11.294 -1.825 6.073 1.00 95.31 85 TYR A C 1
ATOM 653 O O . TYR A 1 85 ? -11.395 -1.427 7.235 1.00 95.31 85 TYR A O 1
ATOM 661 N N . ARG A 1 86 ? -10.964 -3.074 5.751 1.00 94.62 86 ARG A N 1
ATOM 662 C CA . ARG A 1 86 ? -10.578 -4.097 6.726 1.00 94.62 86 ARG A CA 1
ATOM 663 C C . ARG A 1 86 ? -9.135 -3.904 7.192 1.00 94.62 86 ARG A C 1
ATOM 665 O O . ARG A 1 86 ? -8.354 -3.183 6.571 1.00 94.62 86 ARG A O 1
ATOM 672 N N . GLU A 1 87 ? -8.778 -4.589 8.270 1.00 95.25 87 GLU A N 1
ATOM 673 C CA . GLU A 1 87 ? -7.396 -4.647 8.738 1.00 95.25 87 GLU A CA 1
ATOM 674 C C . GLU A 1 87 ? -6.505 -5.439 7.764 1.00 95.25 87 GLU A C 1
ATOM 676 O O . GLU A 1 87 ? -6.941 -6.415 7.154 1.00 95.25 87 GLU A O 1
ATOM 681 N N . THR A 1 88 ? -5.251 -5.017 7.600 1.00 93.06 88 THR A N 1
ATOM 682 C CA . THR A 1 88 ? -4.272 -5.666 6.718 1.00 93.06 88 THR A CA 1
ATOM 683 C C . THR A 1 88 ? -2.839 -5.450 7.206 1.00 93.06 88 THR A C 1
ATOM 685 O O . THR A 1 88 ? -2.578 -4.612 8.067 1.00 93.06 88 THR A O 1
ATOM 688 N N . THR A 1 89 ? -1.877 -6.185 6.654 1.00 90.44 89 THR A N 1
ATOM 689 C CA . THR A 1 89 ? -0.443 -5.975 6.912 1.00 90.44 89 THR A CA 1
ATOM 690 C C . THR A 1 89 ? 0.233 -5.323 5.711 1.00 90.44 89 THR A C 1
ATOM 692 O O . THR A 1 89 ? -0.240 -5.426 4.578 1.00 90.44 89 THR A O 1
ATOM 695 N N . THR A 1 90 ? 1.396 -4.698 5.919 1.00 82.25 90 THR A N 1
ATOM 696 C CA . THR A 1 90 ? 2.205 -4.220 4.783 1.00 82.25 90 THR A CA 1
ATOM 697 C C . THR A 1 90 ? 2.603 -5.365 3.858 1.00 82.25 90 THR A C 1
ATOM 699 O O . THR A 1 90 ? 2.641 -5.175 2.649 1.00 82.25 90 THR A O 1
ATOM 702 N N . ALA A 1 91 ? 2.847 -6.561 4.398 1.00 83.19 91 ALA A N 1
ATOM 703 C CA . ALA A 1 91 ? 3.186 -7.734 3.602 1.00 83.19 91 ALA A CA 1
ATOM 704 C C . ALA A 1 91 ? 2.027 -8.189 2.701 1.00 83.19 91 ALA A C 1
ATOM 706 O O . ALA A 1 91 ? 2.250 -8.452 1.520 1.00 83.19 91 ALA A O 1
ATOM 707 N N . GLU A 1 92 ? 0.802 -8.252 3.228 1.00 85.31 92 GLU A N 1
ATOM 708 C CA . GLU A 1 92 ? -0.393 -8.625 2.459 1.00 85.31 92 GLU A CA 1
ATOM 709 C C . GLU A 1 92 ? -0.685 -7.589 1.367 1.00 85.31 92 GLU A C 1
ATOM 711 O O . GLU A 1 92 ? -0.834 -7.954 0.200 1.00 85.31 92 GLU A O 1
ATOM 716 N N . TYR A 1 93 ? -0.669 -6.297 1.716 1.00 86.00 93 TYR A N 1
ATOM 717 C CA . TYR A 1 93 ? -0.872 -5.212 0.756 1.00 86.00 93 TYR A CA 1
ATOM 718 C C . TYR A 1 93 ? 0.162 -5.240 -0.375 1.00 86.00 93 TYR A C 1
ATOM 720 O O . TYR A 1 93 ? -0.198 -5.185 -1.551 1.00 86.00 93 TYR A O 1
ATOM 728 N N . THR A 1 94 ? 1.449 -5.363 -0.039 1.00 80.00 94 THR A N 1
ATOM 729 C CA . THR A 1 94 ? 2.527 -5.396 -1.034 1.00 80.00 94 THR A CA 1
ATOM 730 C C . THR A 1 94 ? 2.466 -6.654 -1.899 1.00 80.00 94 THR A C 1
ATOM 732 O O . THR A 1 94 ? 2.633 -6.550 -3.112 1.00 80.00 94 THR A O 1
ATOM 735 N N . SER A 1 95 ? 2.176 -7.821 -1.314 1.00 84.25 95 SER A N 1
ATOM 736 C CA . SER A 1 95 ? 2.033 -9.073 -2.073 1.00 84.25 95 SER A CA 1
ATOM 737 C C . SER A 1 95 ? 0.878 -8.986 -3.068 1.00 84.25 95 SER A C 1
ATOM 739 O O . SER A 1 95 ? 1.038 -9.348 -4.233 1.00 84.25 95 SER A O 1
ATOM 741 N N . TYR A 1 96 ? -0.261 -8.438 -2.635 1.00 85.69 96 TYR A N 1
ATOM 742 C CA . TYR A 1 96 ? -1.403 -8.201 -3.509 1.00 85.69 96 TYR A CA 1
ATOM 743 C C . TYR A 1 96 ? -1.069 -7.209 -4.628 1.00 85.69 96 TYR A C 1
ATOM 745 O O . TYR A 1 96 ? -1.328 -7.495 -5.792 1.00 85.69 96 TYR A O 1
ATOM 753 N N . LEU A 1 97 ? -0.449 -6.070 -4.303 1.00 79.50 97 LEU A N 1
ATOM 754 C CA . LEU A 1 97 ? -0.088 -5.044 -5.284 1.00 79.50 97 LEU A CA 1
ATOM 755 C C . LEU A 1 97 ? 0.853 -5.590 -6.371 1.00 79.50 97 LEU A C 1
ATOM 757 O O . LEU A 1 97 ? 0.654 -5.309 -7.552 1.00 79.50 97 LEU A O 1
ATOM 761 N N . MET A 1 98 ? 1.850 -6.391 -5.980 1.00 78.12 98 MET A N 1
ATOM 762 C CA . MET A 1 98 ? 2.789 -7.022 -6.912 1.00 78.12 98 MET A CA 1
ATOM 763 C C . MET A 1 98 ? 2.108 -8.054 -7.813 1.00 78.12 98 MET A C 1
ATOM 765 O O . MET A 1 98 ? 2.393 -8.092 -9.006 1.00 78.12 98 MET A O 1
ATOM 769 N N . ALA A 1 99 ? 1.207 -8.871 -7.261 1.00 81.62 99 ALA A N 1
ATOM 770 C CA . ALA A 1 99 ? 0.476 -9.876 -8.029 1.00 81.62 99 ALA A CA 1
ATOM 771 C C . ALA A 1 99 ? -0.549 -9.248 -8.987 1.00 81.62 99 ALA A C 1
ATOM 773 O O . ALA A 1 99 ? -0.725 -9.720 -10.106 1.00 81.62 99 ALA A O 1
ATOM 774 N N . LYS A 1 100 ? -1.210 -8.172 -8.549 1.00 85.25 100 LYS A N 1
ATOM 775 C CA . LYS A 1 100 ? -2.226 -7.443 -9.311 1.00 85.25 100 LYS A CA 1
ATOM 776 C C . LYS A 1 100 ? -1.651 -6.713 -10.529 1.00 85.25 100 LYS A C 1
ATOM 778 O O . LYS A 1 100 ? -2.306 -6.652 -11.565 1.00 85.25 100 LYS A O 1
ATOM 783 N N . GLY A 1 101 ? -0.453 -6.140 -10.412 1.00 76.38 101 GLY A N 1
ATOM 784 C CA . GLY A 1 101 ? 0.156 -5.346 -11.482 1.00 76.38 101 GLY A CA 1
ATOM 785 C C . GLY A 1 101 ? -0.538 -3.995 -11.733 1.00 76.38 101 GLY A C 1
ATOM 786 O O . GLY A 1 101 ? -1.295 -3.486 -10.903 1.00 76.38 101 GLY A O 1
ATOM 787 N N . LEU A 1 102 ? -0.235 -3.379 -12.882 1.00 78.69 102 LEU A N 1
ATOM 788 C CA . LEU A 1 102 ? -0.680 -2.029 -13.259 1.00 78.69 102 LEU A CA 1
ATOM 789 C C . LEU A 1 102 ? -1.897 -2.074 -14.199 1.00 78.69 102 LEU A C 1
ATOM 791 O O . LEU A 1 102 ? -1.821 -1.675 -15.355 1.00 78.69 102 LEU A O 1
ATOM 795 N N . ASP A 1 103 ? -3.026 -2.567 -13.698 1.00 83.62 103 ASP A N 1
ATOM 796 C CA . ASP A 1 103 ? -4.300 -2.672 -14.437 1.00 83.62 103 ASP A CA 1
ATOM 797 C C . ASP A 1 103 ? -5.167 -1.386 -14.386 1.00 83.62 103 ASP A C 1
ATOM 799 O O . ASP A 1 103 ? -6.288 -1.365 -14.887 1.00 83.62 103 ASP A O 1
ATOM 803 N N . GLY A 1 104 ? -4.683 -0.321 -13.732 1.00 81.56 104 GLY A N 1
ATOM 804 C CA . GLY A 1 104 ? -5.401 0.947 -13.555 1.00 81.56 104 GLY A CA 1
ATOM 805 C C . GLY A 1 104 ? -6.461 0.967 -12.442 1.00 81.56 104 GLY A C 1
ATOM 806 O O . GLY A 1 104 ? -7.001 2.033 -12.148 1.00 81.56 104 GLY A O 1
ATOM 807 N N . THR A 1 105 ? -6.743 -0.155 -11.773 1.00 87.69 105 THR A N 1
ATOM 808 C CA . THR A 1 105 ? -7.716 -0.195 -10.669 1.00 87.69 105 THR A CA 1
ATOM 809 C C . THR A 1 105 ? -7.054 0.143 -9.317 1.00 87.69 105 THR A C 1
ATOM 811 O O . THR A 1 105 ? -5.910 -0.257 -9.063 1.00 87.69 105 THR A O 1
ATOM 814 N N . PRO A 1 106 ? -7.711 0.878 -8.395 1.00 87.25 106 PRO A N 1
ATOM 815 C CA . PRO A 1 106 ? -7.119 1.169 -7.088 1.00 87.25 106 PRO A CA 1
ATOM 816 C C . PRO A 1 106 ? -6.905 -0.107 -6.263 1.00 87.25 106 PRO A C 1
ATOM 818 O O . PRO A 1 106 ? -7.851 -0.840 -5.979 1.00 87.25 106 PRO A O 1
ATOM 821 N N . ALA A 1 107 ? -5.671 -0.354 -5.808 1.00 85.50 107 ALA A N 1
ATOM 822 C CA . ALA A 1 107 ? -5.335 -1.546 -5.018 1.00 85.50 107 ALA A CA 1
ATOM 823 C C . ALA A 1 107 ? -6.121 -1.642 -3.696 1.00 85.50 107 ALA A C 1
ATOM 825 O O . ALA A 1 107 ? -6.405 -2.739 -3.219 1.00 85.50 107 ALA A O 1
ATOM 826 N N . LEU A 1 108 ? -6.530 -0.496 -3.141 1.00 86.38 108 LEU A N 1
ATOM 827 C CA . LEU A 1 108 ? -7.325 -0.410 -1.915 1.00 86.38 108 LEU A CA 1
ATOM 828 C C . LEU A 1 108 ? -8.715 -1.052 -2.030 1.00 86.38 108 LEU A C 1
ATOM 830 O O . LEU A 1 108 ? -9.278 -1.428 -1.006 1.00 86.38 108 LEU A O 1
ATOM 834 N N . LEU A 1 109 ? -9.263 -1.218 -3.242 1.00 90.75 109 LEU A N 1
ATOM 835 C CA . LEU A 1 109 ? -10.581 -1.838 -3.425 1.00 90.75 109 LEU A CA 1
ATOM 836 C C . LEU A 1 109 ? -10.633 -3.278 -2.901 1.00 90.75 109 LEU A C 1
ATOM 838 O O . LEU A 1 109 ? -11.666 -3.693 -2.392 1.00 90.75 109 LEU A O 1
ATOM 842 N N . ASN A 1 110 ? -9.516 -4.008 -2.946 1.00 92.00 110 ASN A N 1
ATOM 843 C CA . ASN A 1 110 ? -9.424 -5.382 -2.439 1.00 92.00 110 ASN A CA 1
ATOM 844 C C . ASN A 1 110 ? -9.523 -5.488 -0.910 1.00 92.00 110 ASN A C 1
ATOM 846 O O . ASN A 1 110 ? -9.738 -6.567 -0.365 1.00 92.00 110 ASN A O 1
ATOM 850 N N . PHE A 1 111 ? -9.347 -4.365 -0.216 1.00 93.38 111 PHE A N 1
ATOM 851 C CA . PHE A 1 111 ? -9.386 -4.278 1.240 1.00 93.38 111 PHE A CA 1
ATOM 852 C C . PHE A 1 111 ? -10.643 -3.558 1.739 1.00 93.38 111 PHE A C 1
ATOM 854 O O . PHE A 1 111 ? -10.745 -3.276 2.930 1.00 93.38 111 PHE A O 1
ATOM 861 N N . ARG A 1 112 ? -11.583 -3.219 0.851 1.00 94.31 112 ARG A N 1
ATOM 862 C CA . ARG A 1 112 ? -12.846 -2.571 1.219 1.00 94.31 112 ARG A CA 1
ATOM 863 C C . ARG A 1 112 ? -13.759 -3.558 1.966 1.00 94.31 112 ARG A C 1
ATOM 865 O O . ARG A 1 112 ? -13.716 -4.752 1.675 1.00 94.31 112 ARG A O 1
ATOM 872 N N . LEU A 1 113 ? -14.528 -3.050 2.933 1.00 92.75 113 LEU A N 1
ATOM 873 C CA . LEU A 1 113 ? -1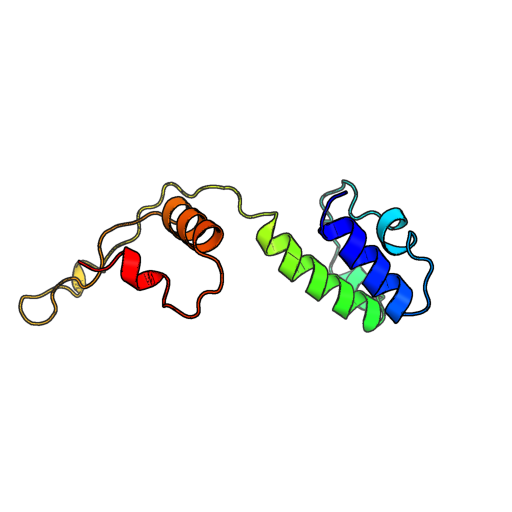5.609 -3.789 3.606 1.00 92.75 113 LEU A CA 1
ATOM 874 C C . LEU A 1 113 ? -16.878 -3.840 2.748 1.00 92.75 113 LEU A C 1
ATOM 876 O O . LEU A 1 113 ? -17.107 -2.868 1.985 1.00 92.75 113 LEU A O 1
#

Organism: NCBI:txid262921